Protein AF-A0A6C8DCS9-F1 (afdb_monomer_lite)

Sequence (128 aa):
MKFSLVLDDEVLIEFEKFKNSLECDKNIIENLFKYYKPTHLINLKQIQKLEESNLVIDSDIKSAFLQSGYANLTLEKLSQKTTLKIILTNDKNKSFPYLYIKDEKIENNLCATFKQKESREKAFEYFK

Organism: Campylobacter coli (NCBI:txid195)

Radius of gyration: 18.02 Å; chains: 1; bounding box: 50×33×48 Å

Secondary structure (DSSP, 8-state):
----EEE-HHHHHHHHHHHTT----HHHHHHHHHH--S-EE--HHHHHHHHHTT-PPPHHHHHHHHHTT-TTS-HHHHHTTSSS--EEES-TT--TTEEETTT------------TTS--HHHHHHT-

Structure (mmCIF, N/CA/C/O backbone):
data_AF-A0A6C8DCS9-F1
#
_entry.id   AF-A0A6C8DCS9-F1
#
loop_
_atom_site.group_PDB
_atom_site.id
_atom_site.type_symbol
_atom_site.label_atom_id
_atom_site.label_alt_id
_atom_site.label_comp_id
_atom_site.label_asym_id
_atom_site.label_entity_id
_atom_site.label_seq_id
_atom_site.pdbx_PDB_ins_code
_atom_site.Cartn_x
_atom_site.Cartn_y
_atom_site.Cartn_z
_atom_site.occupancy
_atom_site.B_iso_or_equiv
_atom_site.auth_seq_id
_atom_site.auth_comp_id
_at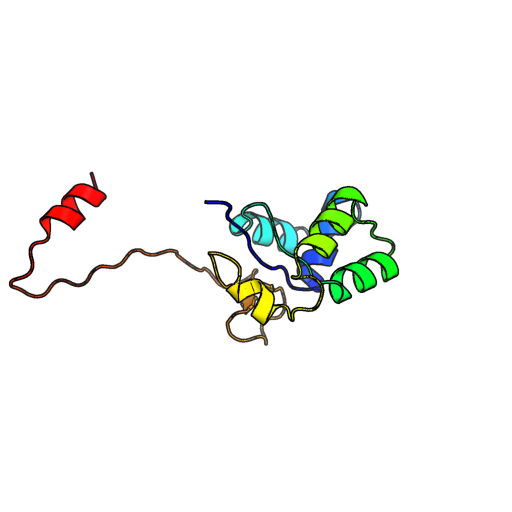om_site.auth_asym_id
_atom_site.auth_atom_id
_atom_site.pdbx_PDB_model_num
ATOM 1 N N . MET A 1 1 ? 4.763 5.000 16.552 1.00 46.31 1 MET A N 1
ATOM 2 C CA . MET A 1 1 ? 4.456 3.786 15.760 1.00 46.31 1 MET A CA 1
ATOM 3 C C . MET A 1 1 ? 5.058 3.966 14.376 1.00 46.31 1 MET A C 1
ATOM 5 O O . MET A 1 1 ? 4.818 5.009 13.784 1.00 46.31 1 MET A O 1
ATOM 9 N N . LYS A 1 2 ? 5.866 3.020 13.878 1.00 57.75 2 LYS A N 1
ATOM 10 C CA . LYS A 1 2 ? 6.290 3.041 12.469 1.00 57.75 2 LYS A CA 1
ATOM 11 C C . LYS A 1 2 ? 5.105 2.555 11.639 1.00 57.75 2 LYS A C 1
ATOM 13 O O . LYS A 1 2 ? 4.720 1.397 11.761 1.00 57.75 2 LYS A O 1
ATOM 18 N N . PHE A 1 3 ? 4.479 3.454 10.889 1.00 67.25 3 PHE A N 1
ATOM 19 C CA . PHE A 1 3 ? 3.446 3.067 9.938 1.00 67.25 3 PHE A CA 1
ATOM 20 C C . PHE A 1 3 ? 4.131 2.419 8.742 1.00 67.25 3 PHE A C 1
ATOM 22 O O . PHE A 1 3 ? 5.119 2.938 8.228 1.00 67.25 3 PHE A O 1
ATOM 29 N N . SER A 1 4 ? 3.637 1.252 8.359 1.00 78.94 4 SER A N 1
ATOM 30 C CA . SER A 1 4 ? 4.068 0.566 7.156 1.00 78.94 4 SER A CA 1
ATOM 31 C C . SER A 1 4 ? 2.869 0.006 6.420 1.00 78.94 4 SER A C 1
ATOM 33 O O . SER A 1 4 ? 1.784 -0.146 6.988 1.00 78.94 4 SER A O 1
ATOM 35 N N . LEU A 1 5 ? 3.069 -0.252 5.138 1.00 86.62 5 LEU A N 1
ATOM 36 C CA . LEU A 1 5 ? 2.079 -0.809 4.226 1.00 86.62 5 LEU A CA 1
ATOM 37 C C . LEU A 1 5 ? 2.776 -1.743 3.242 1.00 86.62 5 LEU A C 1
ATOM 39 O O . LEU A 1 5 ? 3.999 -1.718 3.128 1.00 86.62 5 LEU A O 1
ATOM 43 N N . VAL A 1 6 ? 2.009 -2.559 2.533 1.00 89.75 6 VAL A N 1
ATOM 44 C CA . VAL A 1 6 ? 2.536 -3.426 1.476 1.00 89.75 6 VAL A CA 1
ATOM 45 C C . VAL A 1 6 ? 2.026 -2.919 0.136 1.00 89.75 6 VAL A C 1
ATOM 47 O O . VAL A 1 6 ? 0.871 -2.502 0.025 1.00 89.75 6 VAL A O 1
ATOM 50 N N . LEU A 1 7 ? 2.896 -2.931 -0.866 1.00 90.69 7 LEU A N 1
ATOM 51 C CA . LEU A 1 7 ? 2.542 -2.612 -2.244 1.00 90.69 7 LEU A CA 1
ATOM 52 C C . LEU A 1 7 ? 2.443 -3.906 -3.041 1.00 90.69 7 LEU A C 1
ATOM 54 O O . LEU A 1 7 ? 3.253 -4.815 -2.857 1.00 90.69 7 LEU A O 1
ATOM 58 N N . ASP A 1 8 ? 1.444 -3.988 -3.906 1.00 92.62 8 ASP A N 1
ATOM 59 C CA . ASP A 1 8 ? 1.382 -5.012 -4.940 1.00 92.62 8 ASP A CA 1
ATOM 60 C C . ASP A 1 8 ? 2.427 -4.744 -6.032 1.00 92.62 8 ASP A C 1
ATOM 62 O O . ASP A 1 8 ? 2.930 -3.626 -6.163 1.00 92.62 8 ASP A O 1
ATOM 66 N N . ASP A 1 9 ? 2.739 -5.764 -6.827 1.00 91.06 9 ASP A N 1
ATOM 67 C CA . ASP A 1 9 ? 3.867 -5.739 -7.766 1.00 91.06 9 ASP A CA 1
ATOM 68 C C . ASP A 1 9 ? 3.765 -4.592 -8.784 1.00 91.06 9 ASP A C 1
ATOM 70 O O . ASP A 1 9 ? 4.726 -3.850 -8.971 1.00 91.06 9 ASP A O 1
ATOM 74 N N . GLU A 1 10 ? 2.593 -4.395 -9.398 1.00 90.12 10 GLU A N 1
ATOM 75 C CA . GLU A 1 10 ? 2.368 -3.311 -10.369 1.00 90.12 10 GLU A CA 1
ATOM 76 C C . GLU A 1 10 ? 2.558 -1.926 -9.743 1.00 90.12 10 GLU A C 1
ATOM 78 O O . GLU A 1 10 ? 3.211 -1.055 -10.313 1.00 90.12 10 GLU A O 1
ATOM 83 N N . VAL A 1 11 ? 2.015 -1.728 -8.540 1.00 90.69 11 VAL A N 1
ATOM 84 C CA . VAL A 1 11 ? 2.076 -0.443 -7.833 1.00 90.69 11 VAL A CA 1
ATOM 85 C C . VAL A 1 11 ? 3.510 -0.138 -7.400 1.00 90.69 11 VAL A C 1
ATOM 87 O O . VAL A 1 11 ? 3.947 1.010 -7.475 1.00 90.69 11 VAL A O 1
ATOM 90 N N . LEU A 1 12 ? 4.257 -1.162 -6.978 1.00 90.25 12 LEU A N 1
ATOM 91 C CA . LEU A 1 12 ? 5.667 -1.042 -6.624 1.00 90.25 12 LEU A CA 1
ATOM 92 C C . LEU A 1 12 ? 6.534 -0.687 -7.840 1.00 90.25 12 LEU A C 1
ATOM 94 O O . LEU A 1 12 ? 7.394 0.185 -7.733 1.00 90.25 12 LEU A O 1
ATOM 98 N N . ILE A 1 13 ? 6.293 -1.320 -8.992 1.00 89.81 13 ILE A N 1
ATOM 99 C CA . ILE A 1 13 ? 7.007 -1.016 -10.241 1.00 89.81 13 ILE A CA 1
ATOM 100 C C . ILE A 1 13 ? 6.792 0.446 -10.637 1.00 89.81 13 ILE A C 1
ATOM 102 O O . ILE A 1 13 ? 7.760 1.153 -10.909 1.00 89.81 13 ILE A O 1
ATOM 106 N N . GLU A 1 14 ? 5.546 0.921 -10.632 1.00 89.75 14 GLU A N 1
ATOM 107 C CA . GLU A 1 14 ? 5.248 2.320 -10.954 1.00 89.75 14 GLU A CA 1
ATOM 108 C C . GLU A 1 14 ? 5.909 3.282 -9.960 1.00 89.75 14 GLU A C 1
ATOM 110 O O . GLU A 1 14 ? 6.486 4.294 -10.363 1.00 89.75 14 GLU A O 1
ATOM 115 N N . PHE A 1 15 ? 5.910 2.943 -8.667 1.00 90.00 15 PHE A N 1
ATOM 116 C CA . PHE A 1 15 ? 6.579 3.741 -7.641 1.00 90.00 15 PHE A CA 1
ATOM 117 C C . PHE A 1 15 ? 8.099 3.838 -7.849 1.00 90.00 15 PHE A C 1
ATOM 119 O O . PHE A 1 15 ? 8.678 4.917 -7.707 1.00 90.00 15 PHE A O 1
ATOM 126 N N . GLU A 1 16 ? 8.758 2.739 -8.216 1.00 88.62 16 GLU A N 1
ATOM 127 C CA . GLU A 1 16 ? 10.197 2.741 -8.494 1.00 88.62 16 GLU A CA 1
ATOM 128 C C . GLU A 1 16 ? 10.536 3.433 -9.826 1.00 88.62 16 GLU A C 1
ATOM 130 O O . GLU A 1 16 ? 11.550 4.132 -9.904 1.00 88.62 16 GLU A O 1
ATOM 135 N N . LYS A 1 17 ? 9.675 3.349 -10.851 1.00 88.31 17 LYS A N 1
ATOM 136 C CA . LYS A 1 17 ? 9.801 4.178 -12.065 1.00 88.31 17 LYS A CA 1
ATOM 137 C C . LYS A 1 17 ? 9.737 5.666 -11.725 1.00 88.31 17 LYS A C 1
ATOM 139 O O . LYS A 1 17 ? 10.599 6.425 -12.160 1.00 88.31 17 LYS A O 1
ATOM 144 N N . PHE A 1 18 ? 8.774 6.065 -10.891 1.00 89.62 18 PHE A N 1
ATOM 145 C CA . PHE A 1 18 ? 8.647 7.442 -10.414 1.00 89.62 18 PHE A CA 1
ATOM 146 C C . PHE A 1 18 ? 9.909 7.911 -9.674 1.00 89.62 18 PHE A C 1
ATOM 148 O O . PHE A 1 18 ? 10.433 8.984 -9.972 1.00 89.62 18 PHE A O 1
ATOM 155 N N . LYS A 1 19 ? 10.453 7.094 -8.760 1.00 86.56 19 LYS A N 1
ATOM 156 C CA . LYS A 1 19 ? 11.696 7.417 -8.033 1.00 86.56 19 LYS A CA 1
ATOM 157 C C . LYS A 1 19 ? 12.902 7.595 -8.955 1.00 86.56 19 LYS A C 1
ATOM 159 O O . LYS A 1 19 ? 13.717 8.479 -8.711 1.00 86.56 19 LYS A O 1
ATOM 164 N N . ASN A 1 20 ? 12.996 6.796 -10.014 1.00 86.00 20 ASN A N 1
ATOM 165 C CA . ASN A 1 20 ? 14.078 6.869 -10.996 1.00 86.00 20 ASN A CA 1
ATOM 166 C C . ASN A 1 20 ? 13.829 7.896 -12.117 1.00 86.00 20 ASN A C 1
ATOM 168 O O . ASN A 1 20 ? 14.588 7.938 -13.081 1.00 86.00 20 ASN A O 1
ATOM 172 N N . SER A 1 21 ? 12.793 8.740 -12.004 1.00 85.38 21 SER A N 1
ATOM 173 C CA . SER A 1 21 ? 12.410 9.726 -13.032 1.00 85.38 21 SER A CA 1
ATOM 174 C C . SER A 1 21 ? 12.124 9.111 -14.413 1.00 85.38 21 SER A C 1
ATOM 176 O O . SER A 1 21 ? 12.327 9.753 -15.443 1.00 85.38 21 SER A O 1
ATOM 178 N N . LEU A 1 22 ? 11.650 7.864 -14.434 1.00 87.31 22 LEU A N 1
ATOM 179 C CA . LEU A 1 22 ? 11.200 7.169 -15.637 1.00 87.31 22 LEU A CA 1
ATOM 180 C C . LEU A 1 22 ? 9.720 7.465 -15.916 1.00 87.31 22 LEU A C 1
ATOM 182 O O . LEU A 1 22 ? 8.978 7.945 -15.054 1.00 87.31 22 LEU A O 1
ATOM 186 N N . GLU A 1 23 ? 9.279 7.151 -17.134 1.00 88.00 23 GLU A N 1
ATOM 187 C CA . GLU A 1 23 ? 7.871 7.257 -17.511 1.00 88.00 23 GLU A CA 1
ATOM 188 C C . 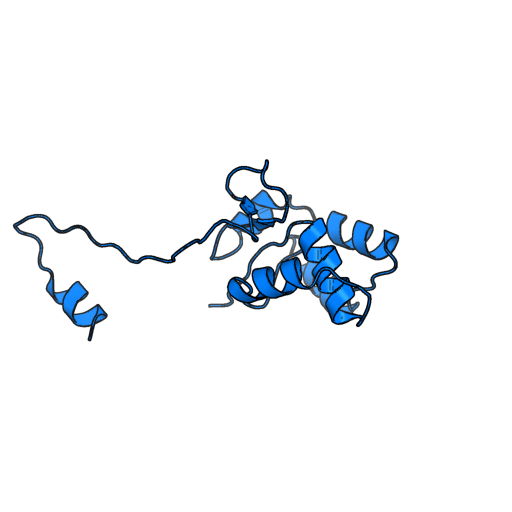GLU A 1 23 ? 7.016 6.307 -16.656 1.00 88.00 23 GLU A C 1
ATOM 190 O O . GLU A 1 23 ? 7.246 5.097 -16.628 1.00 88.00 23 GLU A O 1
ATOM 195 N N . CYS A 1 24 ? 6.050 6.871 -15.931 1.00 88.88 24 CYS A N 1
ATOM 196 C CA . CYS A 1 24 ? 5.159 6.164 -15.012 1.00 88.88 24 CYS A CA 1
ATOM 197 C C . CYS A 1 24 ? 3.715 6.666 -15.149 1.00 88.88 24 CYS A C 1
ATOM 199 O O . CYS A 1 24 ? 3.466 7.793 -15.593 1.00 88.88 24 CYS A O 1
ATOM 201 N N . ASP A 1 25 ? 2.753 5.839 -14.741 1.00 89.94 25 ASP A N 1
ATOM 202 C CA . ASP A 1 25 ? 1.342 6.220 -14.689 1.00 89.94 25 ASP A CA 1
ATOM 203 C C . ASP A 1 25 ? 1.103 7.183 -13.517 1.00 89.94 25 ASP A C 1
ATOM 205 O O . ASP A 1 25 ? 0.984 6.794 -12.348 1.00 89.94 25 ASP A O 1
ATOM 209 N N . LYS A 1 26 ? 0.986 8.472 -13.849 1.00 87.5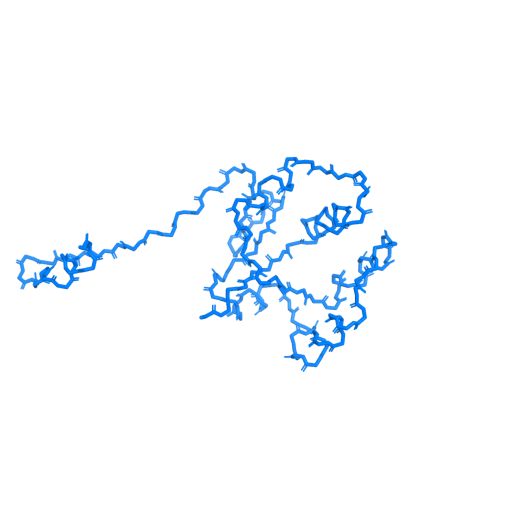0 26 LYS A N 1
ATOM 210 C CA . LYS A 1 26 ? 0.717 9.546 -12.884 1.00 87.50 26 LYS A CA 1
ATOM 211 C C . LYS A 1 26 ? -0.533 9.284 -12.048 1.00 87.50 26 LYS A C 1
ATOM 213 O O . LYS A 1 26 ? -0.526 9.595 -10.862 1.00 87.50 26 LYS A O 1
ATOM 218 N N . ASN A 1 27 ? -1.570 8.661 -12.611 1.00 88.06 27 ASN A N 1
ATOM 219 C CA . ASN A 1 27 ? -2.795 8.378 -11.864 1.00 88.06 27 ASN A CA 1
ATOM 220 C C . ASN A 1 27 ? -2.557 7.326 -10.774 1.00 88.06 27 ASN A C 1
ATOM 222 O O . ASN A 1 27 ? -3.134 7.418 -9.691 1.00 88.06 27 ASN A O 1
ATOM 226 N N . ILE A 1 28 ? -1.720 6.317 -11.043 1.00 89.19 28 ILE A N 1
ATOM 227 C CA . ILE A 1 28 ? -1.339 5.306 -10.044 1.00 89.19 28 ILE A CA 1
ATOM 228 C C . ILE A 1 28 ? -0.542 5.965 -8.921 1.00 89.19 28 ILE A C 1
ATOM 230 O O . ILE A 1 28 ? -0.846 5.735 -7.754 1.00 89.19 28 ILE A O 1
ATOM 234 N N . ILE A 1 29 ? 0.415 6.830 -9.257 1.00 89.62 29 ILE A N 1
ATOM 235 C CA . ILE A 1 29 ? 1.257 7.525 -8.275 1.00 89.62 29 ILE A CA 1
ATOM 236 C C . ILE A 1 29 ? 0.463 8.512 -7.418 1.00 89.62 29 ILE A C 1
ATOM 238 O O . ILE A 1 29 ? 0.585 8.502 -6.193 1.00 89.62 29 ILE A O 1
ATOM 242 N N . GLU A 1 30 ? -0.389 9.333 -8.028 1.00 88.25 30 GLU A N 1
ATOM 243 C CA . GLU A 1 30 ? -1.245 10.266 -7.294 1.00 88.25 30 GLU A CA 1
ATOM 244 C C . GLU A 1 30 ? -2.172 9.528 -6.325 1.00 88.25 30 GLU A C 1
ATOM 246 O O . GLU A 1 30 ? -2.313 9.925 -5.167 1.00 88.25 30 GLU A O 1
ATOM 251 N N . ASN A 1 31 ? -2.777 8.423 -6.767 1.00 87.94 31 ASN A N 1
ATOM 252 C CA . ASN A 1 31 ? -3.633 7.606 -5.914 1.00 87.94 31 ASN A CA 1
ATOM 253 C C . ASN A 1 31 ? -2.850 6.863 -4.829 1.00 87.94 31 ASN A C 1
ATOM 255 O O . ASN A 1 31 ? -3.301 6.805 -3.687 1.00 87.94 31 ASN A O 1
ATOM 259 N N . LEU A 1 32 ? -1.657 6.358 -5.145 1.00 88.25 32 LEU A N 1
ATOM 260 C CA . LEU A 1 32 ? -0.746 5.774 -4.168 1.00 88.25 32 LEU A CA 1
ATOM 261 C C . LEU A 1 32 ? -0.451 6.781 -3.051 1.00 88.25 32 LEU A C 1
ATOM 263 O O . LEU A 1 32 ? -0.604 6.443 -1.878 1.00 88.25 32 LEU A O 1
ATOM 267 N N . PHE A 1 33 ? -0.091 8.024 -3.385 1.00 86.88 33 PHE A N 1
ATOM 268 C CA . PHE A 1 33 ? 0.268 9.040 -2.392 1.00 86.88 33 PHE A CA 1
ATOM 269 C C . PHE A 1 33 ? -0.878 9.471 -1.475 1.00 86.88 33 PHE A C 1
ATOM 271 O O . PHE A 1 33 ? -0.609 9.903 -0.353 1.00 86.88 33 PHE A O 1
ATOM 278 N N . LYS A 1 34 ? -2.143 9.278 -1.871 1.00 83.06 34 LYS A N 1
ATOM 279 C CA . LYS A 1 34 ? -3.290 9.468 -0.962 1.00 83.06 34 LYS A CA 1
ATOM 280 C C . LYS A 1 34 ? -3.232 8.514 0.235 1.00 83.06 34 LYS A C 1
ATOM 282 O O . LYS A 1 34 ? -3.575 8.902 1.351 1.00 83.06 34 LYS A O 1
ATOM 287 N N . TYR A 1 35 ? -2.767 7.285 0.012 1.00 77.62 35 TYR A N 1
ATOM 288 C CA . TYR A 1 35 ? -2.711 6.221 1.021 1.00 77.62 35 TYR A CA 1
ATOM 289 C C . TYR A 1 35 ? -1.312 6.001 1.602 1.00 77.62 35 TYR A C 1
ATOM 291 O O . TYR A 1 35 ? -1.169 5.407 2.673 1.00 77.62 35 TYR A O 1
ATOM 299 N N . TYR A 1 36 ? -0.272 6.469 0.914 1.00 78.88 36 TYR A N 1
ATOM 300 C CA . TYR A 1 36 ? 1.107 6.144 1.238 1.00 78.88 36 TYR A CA 1
ATOM 301 C C . TYR A 1 36 ? 1.553 6.769 2.565 1.00 78.88 36 TYR A C 1
ATOM 303 O O . TYR A 1 36 ? 1.602 7.989 2.738 1.00 78.88 36 TYR A O 1
ATOM 311 N N . LYS A 1 37 ? 1.923 5.905 3.513 1.00 74.88 37 LYS A N 1
ATOM 312 C CA . LYS A 1 37 ? 2.584 6.261 4.771 1.00 74.88 37 LYS A CA 1
ATOM 313 C C . LYS A 1 37 ? 3.945 5.554 4.796 1.00 74.88 37 LYS A C 1
ATOM 315 O O . LYS A 1 37 ? 3.965 4.337 4.982 1.00 74.88 37 LYS A O 1
ATOM 320 N N . PRO A 1 38 ? 5.064 6.268 4.571 1.00 73.12 38 PRO A N 1
ATOM 321 C CA . PRO A 1 38 ? 6.394 5.665 4.617 1.00 73.12 38 PRO A CA 1
ATOM 322 C C . PRO A 1 38 ? 6.634 4.968 5.968 1.00 73.12 38 PRO A C 1
ATOM 324 O O . PRO A 1 38 ? 6.296 5.532 7.009 1.00 73.12 38 PRO A O 1
ATOM 327 N N . THR A 1 39 ? 7.228 3.774 6.017 1.00 78.25 39 THR A N 1
ATOM 328 C CA . THR A 1 39 ? 7.902 2.993 4.952 1.00 78.25 39 THR A CA 1
ATOM 329 C C . THR A 1 39 ? 7.064 1.798 4.482 1.00 78.25 39 THR A C 1
ATOM 331 O O . THR A 1 39 ? 6.441 1.146 5.312 1.00 78.25 39 THR A O 1
ATOM 334 N N . HIS A 1 40 ? 7.096 1.423 3.200 1.00 84.44 40 HIS A N 1
ATOM 335 C CA . HIS A 1 40 ? 6.438 0.191 2.736 1.00 84.44 40 HIS A CA 1
ATOM 336 C C . HIS A 1 40 ? 7.337 -1.047 2.890 1.00 84.44 40 HIS A C 1
ATOM 338 O O . HIS A 1 40 ? 8.555 -0.912 2.967 1.00 84.44 40 HIS A O 1
ATOM 344 N N . LEU A 1 41 ? 6.742 -2.242 2.966 1.00 84.50 41 LEU A N 1
ATOM 345 C CA . LEU A 1 41 ? 7.448 -3.524 3.008 1.00 84.50 41 LEU A CA 1
ATOM 346 C C . LEU A 1 41 ? 7.371 -4.231 1.651 1.00 84.50 41 LEU A C 1
ATOM 348 O O . LEU A 1 41 ? 6.320 -4.216 1.011 1.00 84.50 41 LEU A O 1
ATOM 352 N N . ILE A 1 42 ? 8.466 -4.890 1.272 1.00 84.12 42 ILE A N 1
ATOM 353 C CA . ILE A 1 42 ? 8.609 -5.668 0.033 1.00 84.12 42 ILE A CA 1
ATOM 354 C C . ILE A 1 42 ? 9.134 -7.077 0.336 1.00 84.12 42 ILE A C 1
ATOM 356 O O . ILE A 1 42 ? 9.748 -7.305 1.382 1.00 84.12 42 ILE A O 1
ATOM 360 N N . ASN A 1 43 ? 8.902 -8.027 -0.573 1.00 85.38 43 ASN A N 1
ATOM 361 C CA . ASN A 1 43 ? 9.451 -9.387 -0.483 1.00 85.38 43 ASN A CA 1
ATOM 362 C C . ASN A 1 43 ? 10.573 -9.646 -1.506 1.00 85.38 43 ASN A C 1
ATOM 364 O O . ASN A 1 43 ? 10.831 -8.846 -2.403 1.00 85.38 43 ASN A O 1
ATOM 368 N N . LEU A 1 44 ? 11.235 -10.801 -1.391 1.00 83.19 44 LEU A N 1
ATOM 369 C CA . LEU A 1 44 ? 12.299 -11.204 -2.318 1.00 83.19 44 LEU A CA 1
ATOM 370 C C . LEU A 1 44 ? 11.833 -11.335 -3.768 1.00 83.19 44 LEU A C 1
ATOM 372 O O . LEU A 1 44 ? 12.572 -10.970 -4.676 1.00 83.19 44 LEU A O 1
ATOM 376 N N . LYS A 1 45 ? 10.613 -11.835 -3.987 1.00 84.94 45 LYS A N 1
ATOM 377 C CA . LYS A 1 45 ? 10.057 -12.013 -5.336 1.00 84.94 45 LYS A CA 1
ATOM 378 C C . LYS A 1 45 ? 9.866 -10.668 -6.040 1.00 84.94 45 LYS A C 1
ATOM 380 O O . LYS A 1 45 ? 10.126 -10.556 -7.229 1.00 84.94 45 LYS A O 1
ATOM 385 N N . GLN A 1 46 ? 9.449 -9.650 -5.297 1.00 86.44 46 GLN A N 1
ATOM 386 C CA . GLN A 1 46 ? 9.311 -8.280 -5.775 1.00 86.44 46 GLN A CA 1
ATOM 387 C C . GLN A 1 46 ? 10.660 -7.667 -6.120 1.00 86.44 46 GLN A C 1
ATOM 389 O O . GLN A 1 46 ? 10.788 -7.053 -7.170 1.00 86.44 46 GLN A O 1
ATOM 394 N N . ILE A 1 47 ? 11.675 -7.887 -5.281 1.00 83.50 47 ILE A N 1
ATOM 395 C CA . ILE A 1 47 ? 13.039 -7.425 -5.564 1.00 83.50 47 ILE A CA 1
ATOM 396 C C . ILE A 1 47 ? 13.560 -8.056 -6.862 1.00 83.50 47 ILE A C 1
ATOM 398 O O . ILE A 1 47 ? 14.071 -7.340 -7.713 1.00 83.50 47 ILE A O 1
ATOM 402 N N . GLN A 1 48 ? 13.366 -9.365 -7.050 1.00 83.81 48 GLN A N 1
ATOM 403 C CA . GLN A 1 48 ? 13.750 -10.056 -8.288 1.00 83.81 48 GLN A CA 1
ATOM 404 C C . GLN A 1 48 ? 13.039 -9.471 -9.517 1.00 83.81 48 GLN A C 1
ATOM 406 O O . GLN A 1 48 ? 13.691 -9.162 -10.507 1.00 83.81 48 GLN A O 1
ATOM 411 N N . LYS A 1 49 ? 11.724 -9.232 -9.436 1.00 85.25 49 LYS A N 1
ATOM 412 C CA . LYS A 1 49 ? 10.954 -8.610 -10.530 1.00 85.25 49 LYS A CA 1
ATOM 413 C C . LYS A 1 49 ? 11.408 -7.186 -10.864 1.00 85.25 49 LYS A C 1
ATOM 415 O O . LYS A 1 49 ? 11.372 -6.781 -12.026 1.00 85.25 49 LYS A O 1
ATOM 420 N N . LEU A 1 50 ? 11.807 -6.411 -9.857 1.00 85.12 50 LEU A N 1
ATOM 421 C CA . LEU A 1 50 ? 12.347 -5.067 -10.065 1.00 85.12 50 LEU A CA 1
ATOM 422 C C . LEU A 1 50 ? 13.706 -5.127 -10.767 1.00 85.12 50 LEU A C 1
ATOM 424 O O . LEU A 1 50 ? 13.915 -4.396 -11.732 1.00 85.12 50 LEU A O 1
ATOM 428 N N . GLU A 1 51 ? 14.576 -6.051 -10.355 1.00 83.44 51 GLU A N 1
ATOM 429 C CA . GLU A 1 51 ? 15.870 -6.288 -11.005 1.00 83.44 51 GLU A CA 1
ATOM 430 C C . GLU A 1 51 ? 15.707 -6.737 -12.464 1.00 83.44 51 GLU A C 1
ATOM 432 O O . GLU A 1 51 ? 16.388 -6.210 -13.340 1.00 83.44 51 GLU A O 1
ATOM 437 N N . GLU A 1 52 ? 14.748 -7.624 -12.754 1.00 82.06 52 GLU A N 1
ATOM 438 C CA . GLU A 1 52 ? 14.373 -8.012 -14.126 1.00 82.06 52 GLU A CA 1
ATOM 439 C C . GLU A 1 52 ? 13.880 -6.821 -14.964 1.00 82.06 52 GLU A C 1
ATOM 441 O O . GLU A 1 52 ? 14.063 -6.789 -16.180 1.00 82.06 52 GLU A O 1
ATOM 446 N N . SER A 1 53 ? 13.282 -5.821 -14.314 1.00 77.50 53 SER A N 1
ATOM 447 C CA . SER A 1 53 ? 12.774 -4.599 -14.947 1.00 77.50 53 SER A CA 1
ATOM 448 C C . SER A 1 53 ? 13.820 -3.474 -15.030 1.00 77.50 53 SER A C 1
ATOM 450 O O . SER A 1 53 ? 13.458 -2.339 -15.340 1.00 77.50 53 SER A O 1
ATOM 452 N N . ASN A 1 54 ? 15.102 -3.757 -14.754 1.00 77.56 54 ASN A N 1
ATOM 453 C CA . ASN A 1 54 ? 16.196 -2.777 -14.657 1.00 77.56 54 ASN A CA 1
ATOM 454 C C . ASN A 1 54 ? 15.973 -1.669 -13.603 1.00 77.56 54 ASN A C 1
ATOM 456 O O . ASN A 1 54 ? 16.549 -0.585 -13.704 1.00 77.56 54 ASN A O 1
ATOM 460 N N . LEU A 1 55 ? 15.156 -1.926 -12.579 1.00 79.88 55 LEU A N 1
ATOM 461 C CA . LEU A 1 55 ? 14.919 -1.011 -11.462 1.00 79.88 55 LEU A CA 1
ATOM 462 C C . LEU A 1 55 ? 15.751 -1.467 -10.261 1.00 79.88 55 LEU A C 1
ATOM 464 O O . LEU A 1 55 ? 15.497 -2.516 -9.669 1.00 79.88 55 LEU A O 1
ATOM 468 N N . VAL A 1 56 ? 16.762 -0.679 -9.897 1.00 71.31 56 VAL A N 1
ATOM 469 C CA . VAL A 1 56 ? 17.668 -1.016 -8.793 1.00 71.31 56 VAL A CA 1
ATOM 470 C C . VAL A 1 56 ? 17.157 -0.397 -7.497 1.00 71.31 56 VAL A C 1
ATOM 472 O O . VAL A 1 56 ? 17.013 0.819 -7.387 1.00 71.31 56 VAL A O 1
ATOM 475 N N . ILE A 1 57 ? 16.912 -1.243 -6.496 1.00 72.00 57 ILE A N 1
ATOM 476 C CA . ILE A 1 57 ? 16.701 -0.798 -5.116 1.00 72.00 57 ILE A CA 1
ATOM 477 C C . ILE A 1 57 ? 18.068 -0.594 -4.461 1.00 72.00 57 ILE A C 1
ATOM 479 O O . ILE A 1 57 ? 18.983 -1.393 -4.662 1.00 72.00 57 ILE A O 1
ATOM 483 N N . ASP A 1 58 ? 18.180 0.444 -3.638 1.00 73.44 58 ASP A N 1
ATOM 484 C CA . ASP A 1 58 ? 19.352 0.704 -2.802 1.00 73.44 58 ASP A CA 1
ATOM 485 C C . ASP A 1 58 ? 19.793 -0.559 -2.025 1.00 73.44 58 ASP A C 1
ATOM 487 O O . ASP A 1 58 ? 18.988 -1.228 -1.360 1.00 73.44 58 ASP A O 1
ATOM 491 N N . SER A 1 59 ? 21.085 -0.890 -2.113 1.00 70.44 59 SER A N 1
ATOM 492 C CA . SER A 1 59 ? 21.694 -2.060 -1.475 1.00 70.44 59 SER A CA 1
ATOM 493 C C . SER A 1 59 ? 21.525 -2.069 0.044 1.00 70.44 59 SER A C 1
ATOM 495 O O . SER A 1 59 ? 21.369 -3.141 0.642 1.00 70.44 59 SER A O 1
ATOM 497 N N . ASP A 1 60 ? 21.496 -0.894 0.672 1.00 71.12 60 ASP A N 1
ATOM 498 C CA . ASP A 1 60 ? 21.344 -0.764 2.122 1.00 71.12 60 ASP A CA 1
ATOM 499 C C . ASP A 1 60 ? 19.915 -1.112 2.552 1.00 71.12 60 ASP A C 1
ATOM 501 O O . ASP A 1 60 ? 19.693 -1.835 3.526 1.00 71.12 60 ASP A O 1
ATOM 505 N N . ILE A 1 61 ? 18.928 -0.697 1.755 1.00 71.69 61 ILE A N 1
ATOM 506 C CA . ILE A 1 61 ? 17.523 -1.058 1.958 1.00 71.69 61 ILE A CA 1
ATOM 507 C C . ILE A 1 61 ? 17.348 -2.566 1.763 1.00 71.69 61 ILE A C 1
ATOM 509 O O . ILE A 1 61 ? 16.746 -3.238 2.603 1.00 71.69 61 ILE A O 1
ATOM 513 N N . LYS A 1 62 ? 17.926 -3.124 0.693 1.00 72.81 62 LYS A N 1
ATOM 514 C CA . LYS A 1 62 ? 17.851 -4.558 0.390 1.00 72.81 62 LYS A CA 1
ATOM 515 C C . LYS A 1 62 ? 18.430 -5.414 1.520 1.00 72.81 62 LYS A C 1
ATOM 517 O O . LYS A 1 62 ? 17.796 -6.382 1.940 1.00 72.81 62 LYS A O 1
ATOM 522 N N . SER A 1 63 ? 19.602 -5.055 2.043 1.00 71.81 63 SER A N 1
ATOM 523 C CA . SER A 1 63 ? 20.246 -5.795 3.135 1.00 71.81 63 SER A CA 1
ATOM 524 C C . SER A 1 63 ? 19.445 -5.724 4.443 1.00 71.81 63 SER A C 1
ATOM 526 O O . SER A 1 63 ? 19.220 -6.761 5.073 1.00 71.81 63 SER A O 1
ATOM 528 N N . ALA A 1 64 ? 18.916 -4.549 4.800 1.00 72.38 64 ALA A N 1
ATOM 529 C CA . ALA A 1 64 ? 18.041 -4.385 5.960 1.00 72.38 64 ALA A CA 1
ATOM 530 C C . ALA A 1 64 ? 16.751 -5.221 5.839 1.00 72.38 64 ALA A C 1
ATOM 532 O O . ALA A 1 64 ? 16.308 -5.842 6.811 1.00 72.38 64 ALA A O 1
ATOM 533 N N . PHE A 1 65 ? 16.168 -5.303 4.638 1.00 73.00 65 PHE A N 1
ATOM 534 C CA . PHE A 1 65 ? 15.002 -6.150 4.377 1.00 73.00 65 PHE A CA 1
ATOM 535 C C . PHE A 1 65 ? 15.309 -7.638 4.517 1.00 73.00 65 PHE A C 1
ATOM 537 O O . PHE A 1 65 ? 14.533 -8.362 5.142 1.00 73.00 65 PHE A O 1
ATOM 544 N N . LEU A 1 66 ? 16.438 -8.105 3.984 1.00 74.31 66 LEU A N 1
ATOM 545 C CA . LEU A 1 66 ? 16.845 -9.507 4.106 1.00 74.31 66 LEU A CA 1
ATOM 546 C C . LEU A 1 66 ? 17.035 -9.917 5.571 1.00 74.31 66 LEU A C 1
ATOM 548 O O . LEU A 1 66 ? 16.566 -10.979 5.980 1.00 74.31 66 LEU A O 1
ATOM 552 N N . GLN A 1 67 ? 17.643 -9.045 6.378 1.00 75.06 67 GLN A N 1
ATOM 553 C CA . GLN A 1 67 ? 17.861 -9.287 7.807 1.00 75.06 67 GLN A CA 1
ATOM 554 C C . GLN A 1 67 ? 16.567 -9.271 8.636 1.00 75.06 67 GLN A C 1
ATOM 556 O O . GLN A 1 67 ? 16.522 -9.866 9.710 1.00 75.06 67 GLN A O 1
ATOM 561 N N . SER A 1 68 ? 15.492 -8.645 8.142 1.00 73.88 68 SER A N 1
ATOM 562 C CA . SER A 1 68 ? 14.209 -8.557 8.859 1.00 73.88 68 SER A CA 1
ATOM 563 C C . SER A 1 68 ? 13.458 -9.891 9.000 1.00 73.88 68 SER A C 1
ATOM 565 O O . SER A 1 68 ? 12.502 -9.980 9.769 1.00 73.88 68 SER A O 1
ATOM 567 N N . GLY A 1 69 ? 13.841 -10.925 8.239 1.00 75.88 69 GLY A N 1
ATOM 568 C CA . GLY A 1 69 ? 13.139 -12.214 8.200 1.00 75.88 69 GLY A CA 1
ATOM 569 C C . GLY A 1 69 ? 11.804 -12.196 7.437 1.00 75.88 69 GLY A C 1
ATOM 570 O O . GLY A 1 69 ? 11.155 -13.235 7.315 1.00 75.88 69 GLY A O 1
ATOM 571 N N . TYR A 1 70 ? 11.390 -11.051 6.878 1.00 78.94 70 TYR A N 1
ATOM 572 C CA . TYR A 1 70 ? 10.149 -10.921 6.096 1.00 78.94 70 TYR A CA 1
ATOM 573 C C . TYR A 1 70 ? 10.306 -11.264 4.612 1.00 78.94 70 TYR A C 1
ATOM 575 O O . TYR A 1 70 ? 9.317 -11.424 3.901 1.00 78.94 70 TYR A O 1
ATOM 583 N N . ALA A 1 71 ? 11.548 -11.437 4.169 1.00 76.69 71 ALA A N 1
ATOM 584 C CA . ALA A 1 71 ? 11.953 -11.664 2.789 1.00 76.69 71 ALA A CA 1
ATOM 585 C C . ALA A 1 71 ? 11.196 -12.809 2.078 1.00 76.69 71 ALA A C 1
ATOM 587 O O . ALA A 1 71 ? 10.862 -12.687 0.900 1.00 76.69 71 ALA A O 1
ATOM 588 N N . ASN A 1 72 ? 10.887 -13.892 2.801 1.00 82.62 72 ASN A N 1
ATOM 589 C CA . ASN A 1 72 ? 10.257 -15.106 2.261 1.00 82.62 72 ASN A CA 1
ATOM 590 C C . ASN A 1 72 ? 8.730 -15.160 2.449 1.00 82.62 72 ASN A C 1
ATOM 592 O O . ASN A 1 72 ? 8.098 -16.169 2.128 1.00 82.62 72 ASN A O 1
ATOM 596 N N . LEU A 1 73 ? 8.122 -14.117 3.016 1.00 86.75 73 LEU A N 1
ATOM 597 C CA . LEU A 1 73 ? 6.683 -14.084 3.255 1.00 86.75 73 LEU A CA 1
ATOM 598 C C . LEU A 1 73 ? 5.916 -13.709 1.981 1.00 86.75 73 LEU A C 1
ATOM 600 O O . LEU A 1 73 ? 6.398 -12.968 1.125 1.00 86.75 73 LEU A O 1
ATOM 604 N N . THR A 1 74 ? 4.685 -14.213 1.867 1.00 90.00 74 THR A N 1
ATOM 605 C 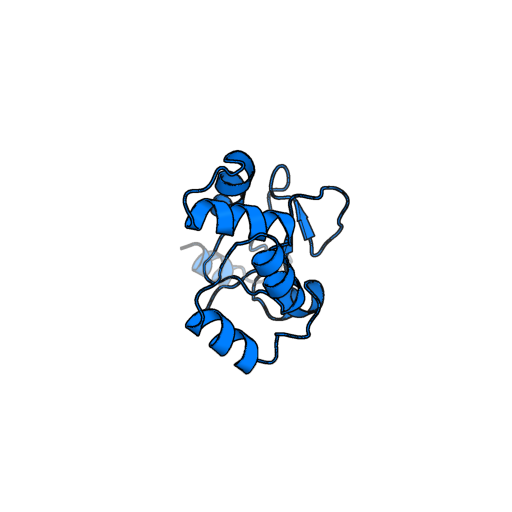CA . THR A 1 74 ? 3.741 -13.734 0.848 1.00 90.00 74 THR A CA 1
ATOM 606 C C . THR A 1 74 ? 3.286 -12.313 1.187 1.00 90.00 74 THR A C 1
ATOM 608 O O . THR A 1 74 ? 3.412 -11.889 2.340 1.00 90.00 74 THR A O 1
ATOM 611 N N . LEU A 1 75 ? 2.748 -11.577 0.211 1.00 90.25 75 LEU A N 1
ATOM 612 C CA . LEU A 1 75 ? 2.294 -10.196 0.422 1.00 90.25 75 LEU A CA 1
ATOM 613 C C . LEU A 1 75 ? 1.215 -10.106 1.506 1.00 90.25 75 LEU A C 1
ATOM 615 O O . LEU A 1 75 ? 1.233 -9.188 2.319 1.00 90.25 75 LEU A O 1
ATOM 619 N N . GLU A 1 76 ? 0.338 -11.102 1.592 1.00 90.75 76 GLU A N 1
ATOM 620 C CA . GLU A 1 76 ? -0.703 -11.203 2.614 1.00 90.75 76 GLU A CA 1
ATOM 621 C C . GLU A 1 76 ? -0.104 -11.442 3.998 1.00 90.75 76 GLU A C 1
ATOM 623 O O . GLU A 1 76 ? -0.501 -10.808 4.971 1.00 90.75 76 GLU A O 1
ATOM 628 N N . LYS A 1 77 ? 0.903 -12.315 4.118 1.00 90.00 77 LYS A N 1
ATOM 629 C CA . LYS A 1 77 ? 1.596 -12.527 5.399 1.00 90.00 77 LYS A CA 1
ATOM 630 C C . LYS A 1 77 ? 2.396 -11.297 5.823 1.00 90.00 77 LYS A C 1
ATOM 632 O O . LYS A 1 77 ? 2.467 -11.009 7.016 1.00 90.00 77 LYS A O 1
ATOM 637 N N . LEU A 1 78 ? 2.977 -10.582 4.863 1.00 88.00 78 LEU A N 1
ATOM 638 C CA . LEU A 1 78 ? 3.652 -9.303 5.073 1.00 88.00 78 LEU A CA 1
ATOM 639 C C . LEU A 1 78 ? 2.677 -8.223 5.533 1.00 88.00 78 LEU A C 1
ATOM 641 O O . LEU A 1 78 ? 2.975 -7.518 6.494 1.00 88.00 78 LEU A O 1
ATOM 645 N N . SER A 1 79 ? 1.494 -8.128 4.919 1.00 89.25 79 SER A N 1
ATOM 646 C CA . SER A 1 79 ? 0.507 -7.113 5.289 1.00 89.25 79 SER A CA 1
ATOM 647 C C . SER A 1 79 ? 0.051 -7.308 6.730 1.00 89.25 79 SER A C 1
ATOM 649 O O . SER A 1 79 ? -0.008 -6.334 7.476 1.00 89.25 79 SER A O 1
ATOM 651 N N . GLN A 1 80 ? -0.109 -8.553 7.191 1.00 88.38 80 GLN A N 1
ATOM 652 C CA . GLN A 1 80 ? -0.416 -8.856 8.596 1.00 88.38 80 GLN A CA 1
ATOM 653 C C . GLN A 1 80 ? 0.656 -8.395 9.600 1.00 88.38 80 GLN A C 1
ATOM 655 O O . GLN A 1 80 ? 0.364 -8.292 10.792 1.00 88.38 80 GLN A O 1
ATOM 660 N N . LYS A 1 81 ? 1.890 -8.121 9.156 1.00 85.25 81 LYS A N 1
ATOM 661 C CA . LYS A 1 81 ? 2.957 -7.540 9.993 1.00 85.25 81 LYS A CA 1
ATOM 662 C C . LYS A 1 81 ? 2.919 -6.013 10.041 1.00 85.25 81 LYS A C 1
ATOM 664 O O . LYS A 1 81 ? 3.610 -5.420 10.865 1.00 85.25 81 LYS A O 1
ATOM 669 N N . THR A 1 82 ? 2.124 -5.383 9.183 1.00 82.75 82 THR A N 1
ATOM 670 C CA . THR A 1 82 ? 1.927 -3.933 9.159 1.00 82.75 82 THR A CA 1
ATOM 671 C C . THR A 1 82 ? 0.752 -3.519 10.041 1.00 82.75 82 THR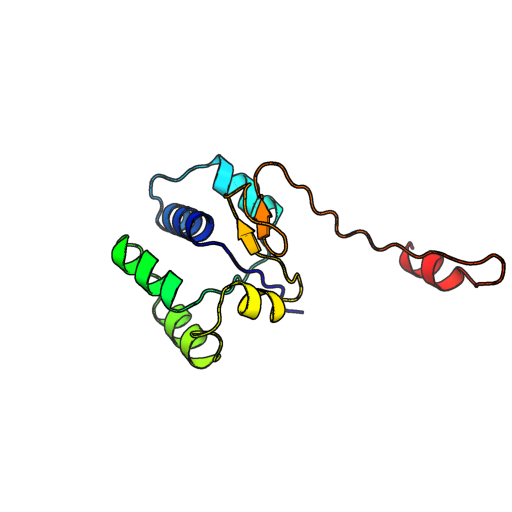 A C 1
ATOM 673 O O . THR A 1 82 ? -0.181 -4.291 10.262 1.00 82.75 82 THR A O 1
ATOM 676 N N . THR A 1 83 ? 0.760 -2.273 10.514 1.00 81.38 83 THR A N 1
ATOM 677 C CA . THR A 1 83 ? -0.345 -1.718 11.312 1.00 81.38 83 THR A CA 1
ATOM 678 C C . THR A 1 83 ? -1.656 -1.667 10.525 1.00 81.38 83 THR A C 1
ATOM 680 O O . THR A 1 83 ? -2.716 -1.897 11.098 1.00 81.38 83 THR A O 1
ATOM 683 N N . LEU A 1 84 ? -1.588 -1.374 9.220 1.00 78.44 84 LEU A N 1
ATOM 684 C CA . LEU A 1 84 ? -2.771 -1.177 8.379 1.00 78.44 84 LEU A CA 1
ATOM 685 C C . LEU A 1 84 ? -3.363 -2.490 7.854 1.00 78.44 84 LEU A C 1
ATOM 687 O O . LEU A 1 84 ? -4.543 -2.524 7.534 1.00 78.44 84 LEU A O 1
ATOM 691 N N . LYS A 1 85 ? -2.572 -3.569 7.783 1.00 88.00 85 LYS A N 1
ATOM 692 C CA . LYS A 1 85 ? -3.009 -4.899 7.313 1.00 88.00 85 LYS A CA 1
ATOM 693 C C . LYS A 1 85 ? -3.621 -4.927 5.906 1.00 88.00 85 LYS A C 1
ATOM 695 O O . LYS A 1 85 ? -4.350 -5.859 5.578 1.00 88.00 85 LYS A O 1
ATOM 700 N N . ILE A 1 86 ? -3.281 -3.945 5.074 1.00 88.19 86 ILE A N 1
ATOM 701 C CA . ILE A 1 86 ? -3.730 -3.821 3.682 1.00 88.19 86 ILE A CA 1
ATOM 702 C C . ILE A 1 86 ? -2.560 -3.929 2.703 1.00 88.19 86 ILE A C 1
ATOM 704 O O . ILE A 1 86 ? -1.401 -3.704 3.068 1.00 88.19 86 ILE A O 1
ATOM 708 N N . ILE A 1 87 ? -2.889 -4.240 1.453 1.00 91.38 87 ILE A N 1
ATOM 709 C CA . ILE A 1 87 ? -1.982 -4.230 0.305 1.00 91.38 87 ILE A CA 1
ATOM 710 C C . ILE A 1 87 ? -2.567 -3.281 -0.738 1.00 91.38 87 ILE A C 1
ATOM 712 O O . ILE A 1 87 ? -3.692 -3.488 -1.179 1.00 91.38 87 ILE A O 1
ATOM 716 N N . LEU A 1 88 ? -1.831 -2.254 -1.152 1.00 90.56 88 LEU A N 1
ATOM 717 C CA . LEU A 1 88 ? -2.297 -1.360 -2.216 1.00 90.56 88 LEU A CA 1
ATOM 718 C C . LEU A 1 88 ? -2.097 -2.029 -3.578 1.00 90.56 88 LEU A C 1
ATOM 720 O O . LEU A 1 88 ? -0.976 -2.417 -3.905 1.00 90.56 88 LEU A O 1
ATOM 724 N N . THR A 1 89 ? -3.165 -2.148 -4.367 1.00 91.88 89 THR A N 1
ATOM 725 C CA . THR A 1 89 ? -3.150 -2.783 -5.692 1.00 91.88 89 THR A CA 1
ATOM 726 C C . THR A 1 89 ? -3.828 -1.923 -6.754 1.00 91.88 89 THR A C 1
ATOM 728 O O . THR A 1 89 ? -4.697 -1.103 -6.462 1.00 91.88 89 THR A O 1
ATOM 731 N N . ASN A 1 90 ? -3.442 -2.135 -8.009 1.00 90.88 90 ASN A N 1
ATOM 732 C CA . ASN A 1 90 ? -4.122 -1.616 -9.191 1.00 90.88 90 ASN A CA 1
ATOM 733 C C . ASN A 1 90 ? -4.969 -2.706 -9.898 1.00 90.88 90 ASN A C 1
ATOM 735 O O . ASN A 1 90 ? -5.549 -2.452 -10.950 1.00 90.88 90 ASN A O 1
ATOM 739 N N . ASP A 1 91 ? -5.108 -3.895 -9.304 1.00 90.31 91 ASP A N 1
ATOM 740 C CA . ASP A 1 91 ? -5.978 -4.964 -9.799 1.00 90.31 91 ASP A CA 1
ATOM 741 C C . ASP A 1 91 ? -7.317 -4.968 -9.046 1.00 90.31 91 ASP A C 1
ATOM 743 O O . ASP A 1 91 ? -7.387 -5.291 -7.860 1.00 90.31 91 ASP A O 1
ATOM 747 N N . LYS A 1 92 ? -8.397 -4.626 -9.757 1.00 87.50 92 LYS A N 1
ATOM 748 C CA . LYS A 1 92 ? -9.762 -4.557 -9.210 1.00 87.50 92 LYS A CA 1
ATOM 749 C C . LYS A 1 92 ? -10.363 -5.935 -8.898 1.00 87.50 92 LYS A C 1
ATOM 751 O O . LYS A 1 92 ? -11.379 -6.012 -8.216 1.00 87.50 92 LYS A O 1
ATOM 756 N N . ASN A 1 93 ? -9.766 -7.022 -9.391 1.00 89.50 93 ASN A N 1
ATOM 757 C CA . ASN A 1 93 ? -10.274 -8.378 -9.171 1.00 89.50 93 ASN A CA 1
ATOM 758 C C . ASN A 1 93 ? -9.763 -9.003 -7.867 1.00 89.50 93 ASN A C 1
ATOM 760 O O . ASN A 1 93 ? -10.233 -10.074 -7.475 1.00 89.50 93 ASN A O 1
ATOM 764 N N . LYS A 1 94 ? -8.797 -8.369 -7.193 1.00 88.19 94 LYS A N 1
ATOM 765 C CA . LYS A 1 94 ? -8.268 -8.869 -5.923 1.00 88.19 94 LYS A CA 1
ATOM 766 C C . LYS A 1 94 ? -9.189 -8.478 -4.774 1.00 88.19 94 LYS A C 1
ATOM 768 O O . LYS A 1 94 ? -9.575 -7.325 -4.628 1.00 88.19 94 LYS A O 1
ATOM 773 N N . SER A 1 95 ? -9.514 -9.452 -3.932 1.00 87.12 95 SER A N 1
ATOM 774 C CA . SER A 1 95 ? -10.284 -9.236 -2.707 1.00 87.12 95 SER A CA 1
ATOM 775 C C . SER A 1 95 ? -9.391 -8.800 -1.544 1.00 87.12 95 SER A C 1
ATOM 777 O O . SER A 1 95 ? -8.174 -8.972 -1.584 1.00 87.12 95 SER A O 1
ATOM 779 N N . PHE A 1 96 ? -9.995 -8.329 -0.450 1.00 81.88 96 PHE A N 1
ATOM 780 C CA . PHE A 1 96 ? -9.296 -8.041 0.809 1.00 81.88 96 PHE A CA 1
ATOM 781 C C . PHE A 1 96 ? -8.293 -9.162 1.184 1.00 81.88 96 PHE A C 1
ATOM 783 O O . PHE A 1 96 ? -8.661 -10.339 1.105 1.00 81.88 96 PHE A O 1
ATOM 790 N N . PRO A 1 97 ? -7.038 -8.851 1.584 1.00 88.81 97 PRO A N 1
ATOM 791 C CA . PRO A 1 97 ? -6.517 -7.563 2.072 1.00 88.81 97 PRO A CA 1
ATOM 792 C C . PRO A 1 97 ? -6.028 -6.582 0.994 1.00 88.81 97 PRO A C 1
ATOM 794 O O . PRO A 1 97 ? -5.395 -5.581 1.330 1.00 88.81 97 PRO A O 1
ATOM 797 N N . TYR A 1 98 ? -6.283 -6.859 -0.283 1.00 90.44 98 TYR A N 1
ATOM 798 C CA . TYR A 1 98 ? -5.944 -5.955 -1.374 1.00 90.44 98 TYR A CA 1
ATOM 799 C C . TYR A 1 98 ? -6.952 -4.802 -1.458 1.00 90.44 98 TYR A C 1
ATOM 801 O O . TYR A 1 98 ? -8.156 -5.034 -1.400 1.00 90.44 98 TYR A O 1
ATOM 809 N N . LEU A 1 99 ? -6.443 -3.573 -1.555 1.00 89.00 99 LEU A N 1
ATOM 810 C CA . LEU A 1 99 ? -7.208 -2.339 -1.698 1.00 89.00 99 LEU A CA 1
ATOM 811 C C . LEU A 1 99 ? -6.913 -1.726 -3.065 1.00 89.00 99 LEU A C 1
ATOM 813 O O . LEU A 1 99 ? -5.764 -1.376 -3.357 1.00 89.00 99 LEU A O 1
ATOM 817 N N . TYR A 1 100 ? -7.950 -1.573 -3.878 1.00 89.94 100 TYR A N 1
ATOM 818 C CA . TYR A 1 100 ? -7.840 -1.014 -5.213 1.00 89.94 100 TYR A CA 1
ATOM 819 C C . TYR A 1 100 ? -7.676 0.510 -5.168 1.00 89.94 100 TYR A C 1
ATOM 821 O O . TYR A 1 100 ? -8.595 1.257 -4.833 1.00 89.94 100 TYR A O 1
ATOM 829 N N . ILE A 1 101 ? -6.493 0.991 -5.552 1.00 86.75 101 ILE A N 1
ATOM 830 C CA . ILE A 1 101 ? -6.077 2.383 -5.324 1.00 86.75 101 ILE A CA 1
ATOM 831 C C . ILE A 1 101 ? -6.888 3.435 -6.097 1.00 86.75 101 ILE A C 1
ATOM 833 O O . ILE A 1 101 ? -6.874 4.598 -5.698 1.00 86.75 101 ILE A O 1
ATOM 837 N N . LYS A 1 102 ? -7.553 3.074 -7.205 1.00 82.25 102 LYS A N 1
ATOM 838 C CA . LYS A 1 102 ? -8.207 4.055 -8.094 1.00 82.25 102 LYS A CA 1
ATOM 839 C C . LYS A 1 102 ? -9.629 4.422 -7.658 1.00 82.25 102 LYS A C 1
ATOM 841 O O . LYS A 1 102 ? -9.978 5.595 -7.743 1.00 82.25 102 LYS A O 1
ATOM 846 N N . ASP A 1 103 ? -10.409 3.463 -7.158 1.00 71.12 103 ASP A N 1
ATOM 847 C CA . ASP A 1 103 ? -11.832 3.680 -6.836 1.00 71.12 103 ASP A CA 1
ATOM 848 C C . ASP A 1 103 ? -12.174 3.492 -5.351 1.00 71.12 103 ASP A C 1
ATOM 850 O O . ASP A 1 103 ? -13.181 4.030 -4.885 1.00 71.12 103 ASP A O 1
ATOM 854 N N . GLU A 1 104 ? -11.385 2.733 -4.585 1.00 65.12 104 GLU A N 1
ATOM 855 C CA . GLU A 1 104 ? -11.755 2.397 -3.208 1.00 65.12 104 GLU A CA 1
ATOM 856 C C . GLU A 1 104 ? -11.245 3.460 -2.235 1.00 65.12 104 GLU A C 1
ATOM 858 O O . GLU A 1 104 ? -10.056 3.773 -2.204 1.00 65.12 104 GLU A O 1
ATOM 863 N N . LYS A 1 105 ? -12.154 4.015 -1.423 1.00 64.06 105 LYS A N 1
ATOM 864 C CA . LYS A 1 105 ? -11.838 4.886 -0.285 1.00 64.06 105 LYS A CA 1
ATOM 865 C C . LYS A 1 105 ? -11.926 4.069 0.999 1.00 64.06 105 LYS A C 1
ATOM 867 O O . LYS A 1 105 ? -13.023 3.717 1.422 1.00 64.06 105 LYS A O 1
ATOM 872 N N . ILE A 1 106 ? -10.787 3.791 1.634 1.00 63.47 106 ILE A N 1
ATOM 873 C CA . ILE A 1 106 ? -10.778 3.370 3.040 1.00 63.47 106 ILE A CA 1
ATOM 874 C C . ILE A 1 106 ? -10.737 4.619 3.912 1.00 63.47 106 ILE A C 1
ATOM 876 O O . ILE A 1 106 ? -9.772 5.384 3.895 1.00 63.47 106 ILE A O 1
ATOM 880 N N . GLU A 1 107 ? -11.789 4.796 4.701 1.00 60.44 107 GLU A N 1
ATOM 881 C CA . GLU A 1 107 ? -11.820 5.752 5.798 1.00 60.44 107 GLU A CA 1
ATOM 882 C C . GLU A 1 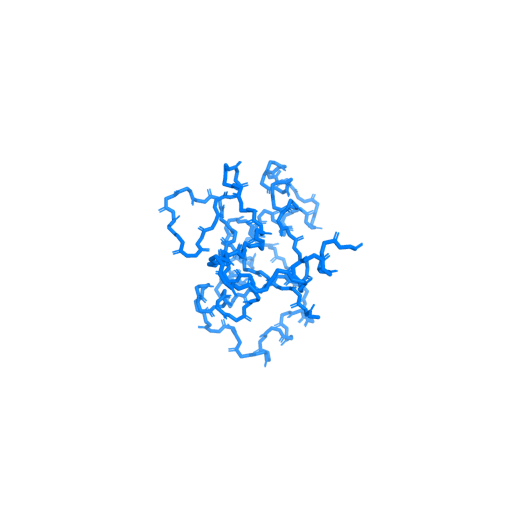107 ? -11.432 5.033 7.095 1.00 60.44 107 GLU A C 1
ATOM 884 O O . GLU A 1 107 ? -12.034 4.027 7.474 1.00 60.44 107 GLU A O 1
ATOM 889 N N . ASN A 1 108 ? -10.417 5.545 7.795 1.00 57.69 108 ASN A N 1
ATOM 890 C CA . ASN A 1 108 ? -10.080 5.082 9.141 1.00 57.69 108 ASN A CA 1
ATOM 891 C C . ASN A 1 108 ? -11.054 5.714 10.141 1.00 57.69 108 ASN A C 1
ATOM 893 O O . ASN A 1 108 ? -10.746 6.716 10.785 1.00 57.69 108 ASN A O 1
ATOM 897 N N . ASN A 1 109 ? -12.244 5.133 10.246 1.00 69.31 109 ASN A N 1
ATOM 898 C CA . ASN A 1 109 ? -13.284 5.620 11.140 1.00 69.31 109 ASN A CA 1
ATOM 899 C C . ASN A 1 109 ? -13.162 4.951 12.514 1.00 69.31 109 ASN A C 1
ATOM 901 O O . ASN A 1 109 ? -13.309 3.736 12.648 1.00 69.31 109 ASN A O 1
ATOM 905 N N . LEU A 1 110 ? -12.920 5.753 13.554 1.00 63.22 110 LEU A N 1
ATOM 906 C CA . LEU A 1 110 ? -13.064 5.304 14.935 1.00 63.22 110 LEU A CA 1
ATOM 907 C C . LEU A 1 110 ? -14.548 5.412 15.311 1.00 63.22 110 LEU A C 1
ATOM 909 O O . LEU A 1 110 ? -15.065 6.509 15.509 1.00 63.22 110 LEU A O 1
ATOM 913 N N . CYS A 1 111 ? -15.250 4.281 15.376 1.00 68.94 111 CYS A N 1
ATOM 914 C CA . CYS A 1 111 ? -16.660 4.244 15.758 1.00 68.94 111 CYS A CA 1
ATOM 915 C C . CYS A 1 111 ? -16.821 3.587 17.131 1.00 68.94 111 CYS A C 1
ATOM 917 O O . CYS A 1 111 ? -16.214 2.554 17.411 1.00 68.94 111 CYS A O 1
ATOM 919 N N . ALA A 1 112 ? -17.662 4.171 17.981 1.00 70.50 112 ALA A N 1
ATOM 920 C CA . ALA A 1 112 ? -18.039 3.600 19.265 1.00 70.50 112 ALA A CA 1
ATOM 921 C C . ALA A 1 112 ? -19.567 3.577 19.375 1.00 70.50 112 ALA A C 1
ATOM 923 O O . ALA A 1 112 ? -20.235 4.587 19.157 1.00 70.50 112 ALA A O 1
ATOM 924 N N . THR A 1 113 ? -20.120 2.409 19.703 1.00 77.00 113 THR A N 1
ATOM 925 C CA . THR A 1 113 ? -21.555 2.229 19.950 1.00 77.00 113 THR A CA 1
ATOM 926 C C . THR A 1 113 ? -21.779 2.112 21.449 1.00 77.00 113 THR A C 1
ATOM 928 O O . THR A 1 113 ? -21.149 1.280 22.092 1.00 77.00 113 THR A O 1
ATOM 931 N N . PHE A 1 114 ? -22.684 2.928 21.992 1.00 79.31 114 PHE A N 1
ATOM 932 C CA . PHE A 1 114 ? -22.973 2.982 23.426 1.00 79.31 114 PHE A CA 1
ATOM 933 C C . PHE A 1 114 ? -24.414 2.570 23.694 1.00 79.31 114 PHE A C 1
ATOM 935 O O . PHE A 1 114 ? -25.350 3.180 23.165 1.00 79.31 114 PHE A O 1
ATOM 942 N N . LYS A 1 115 ? -24.608 1.587 24.572 1.00 84.38 115 LYS A N 1
ATOM 943 C CA . LYS A 1 115 ? -25.926 1.241 25.114 1.00 84.38 115 LYS A CA 1
ATOM 944 C C . LYS A 1 115 ? -26.442 2.365 26.015 1.00 84.38 115 LYS A C 1
ATOM 946 O O . LYS A 1 115 ? -25.700 3.239 26.460 1.00 84.38 115 LYS A O 1
ATOM 951 N N . GLN A 1 116 ? -27.742 2.345 26.316 1.00 81.50 116 GLN A N 1
ATOM 952 C CA . GLN A 1 116 ? -28.415 3.433 27.041 1.00 81.50 116 GLN A CA 1
ATOM 953 C C . GLN A 1 116 ? -27.775 3.765 28.405 1.00 81.50 116 GLN A C 1
ATOM 955 O O . GLN A 1 116 ? -27.833 4.913 28.830 1.00 81.50 116 GLN A O 1
ATOM 960 N N . LYS A 1 117 ? -27.131 2.789 29.060 1.00 87.88 117 LYS A N 1
ATOM 961 C CA . LYS A 1 117 ? -26.502 2.933 30.385 1.00 87.88 117 LYS A CA 1
ATOM 962 C C . LYS A 1 117 ? -24.971 3.063 30.362 1.00 87.88 117 LYS A C 1
ATOM 964 O O . LYS A 1 117 ? -24.367 3.104 31.426 1.00 87.88 117 LYS A O 1
ATOM 969 N N . GLU A 1 118 ? -24.333 3.097 29.192 1.00 86.44 118 GLU A N 1
ATOM 970 C CA . GLU A 1 118 ? -22.874 3.245 29.107 1.00 86.44 118 GLU A CA 1
ATOM 971 C C . GLU A 1 118 ? -22.467 4.724 29.120 1.00 86.44 118 GLU A C 1
ATOM 973 O O . GLU A 1 118 ? -23.054 5.549 28.411 1.00 86.44 118 GLU A O 1
ATOM 978 N N . SER A 1 119 ? -21.457 5.054 29.935 1.00 84.06 119 SER A N 1
ATOM 979 C CA . SER A 1 119 ? -20.883 6.404 29.975 1.00 84.06 119 SER A CA 1
ATOM 980 C C . SER A 1 119 ? -20.202 6.731 28.644 1.00 84.06 119 SER A C 1
ATOM 982 O O . SER A 1 119 ? -19.495 5.906 28.065 1.00 84.06 119 SER A O 1
ATOM 984 N N . ARG A 1 120 ? -20.414 7.965 28.175 1.00 86.75 120 ARG A N 1
ATOM 985 C CA . ARG A 1 120 ? -19.825 8.525 26.947 1.00 86.75 120 ARG A CA 1
ATOM 986 C C . ARG A 1 120 ? -18.696 9.518 27.238 1.00 86.75 120 ARG A C 1
ATOM 988 O O . ARG A 1 120 ? -18.166 10.114 26.308 1.00 86.75 120 ARG A O 1
ATOM 995 N N . GLU A 1 121 ? -18.310 9.690 28.503 1.00 88.25 121 GLU A N 1
ATOM 996 C CA . GLU A 1 121 ? -17.344 10.713 28.941 1.00 88.25 121 GLU A CA 1
ATOM 997 C C . GLU A 1 121 ? -16.008 10.603 28.202 1.00 88.25 121 GLU A C 1
ATOM 999 O O . GLU A 1 121 ? -15.563 11.580 27.614 1.00 88.25 121 GLU A O 1
ATOM 1004 N N . LYS A 1 122 ? -15.435 9.397 28.098 1.00 79.50 122 LYS A N 1
ATOM 1005 C CA . LYS A 1 122 ? -14.182 9.183 27.354 1.00 79.50 122 LYS A CA 1
ATOM 1006 C C . LYS A 1 122 ? -14.288 9.465 25.856 1.00 79.50 122 LYS A C 1
ATOM 1008 O O . LYS A 1 122 ? -13.304 9.864 25.245 1.00 79.50 122 LYS A O 1
ATOM 1013 N N . ALA A 1 123 ? -15.457 9.245 25.250 1.00 78.62 123 ALA A N 1
ATOM 1014 C CA . ALA A 1 123 ? -15.658 9.615 23.851 1.00 78.62 123 ALA A CA 1
ATOM 1015 C C . ALA A 1 123 ? -15.661 11.139 23.706 1.00 78.62 123 ALA A C 1
ATOM 1017 O O . ALA A 1 123 ? -14.997 11.663 22.821 1.00 78.62 123 ALA A O 1
ATOM 1018 N N . PHE A 1 124 ? -16.339 11.854 24.609 1.00 81.25 124 PHE A N 1
ATOM 1019 C CA . PHE A 1 124 ? -16.304 13.316 24.633 1.00 81.25 124 PHE A CA 1
ATOM 1020 C C . PHE A 1 124 ? -14.905 13.877 24.921 1.00 81.25 124 PHE A C 1
ATOM 1022 O O . PHE A 1 124 ? -14.535 14.880 24.321 1.00 81.25 124 PHE A O 1
ATOM 1029 N N . GLU A 1 125 ? -14.118 13.236 25.789 1.00 84.56 125 GLU A N 1
ATOM 1030 C CA . GLU A 1 125 ? -12.709 13.586 26.017 1.00 84.56 125 GLU A CA 1
ATOM 1031 C C . GLU A 1 125 ? -11.853 13.384 24.764 1.00 84.56 125 GLU A C 1
ATOM 1033 O O . GLU A 1 125 ? -11.016 14.225 24.467 1.00 84.56 125 GLU A O 1
ATOM 1038 N N . TYR A 1 126 ? -12.073 12.300 24.014 1.00 71.25 126 TYR A N 1
ATOM 1039 C CA . TYR A 1 126 ? -11.344 12.014 22.775 1.00 71.25 126 TYR A CA 1
ATOM 1040 C C . TYR A 1 126 ? -11.630 13.026 21.649 1.00 71.25 126 TYR A C 1
ATOM 1042 O O . TYR A 1 126 ? -10.765 13.254 20.809 1.00 71.25 126 TYR A O 1
ATOM 1050 N N . PHE A 1 127 ? -12.832 13.616 21.614 1.00 64.88 127 PHE A N 1
ATOM 1051 C CA . PHE A 1 127 ? -13.242 14.604 20.602 1.00 64.88 127 PHE A CA 1
ATOM 1052 C C . PHE A 1 127 ? -12.964 16.070 20.985 1.00 64.88 127 PHE A C 1
ATOM 1054 O O . PHE A 1 127 ? -13.297 16.962 20.203 1.00 64.88 127 PHE A O 1
ATOM 1061 N N . LYS A 1 128 ? -12.401 16.330 22.169 1.00 56.16 128 LYS A N 1
ATOM 1062 C CA . LYS A 1 128 ? -11.907 17.656 22.570 1.00 56.16 128 LYS A CA 1
ATOM 1063 C C . LYS A 1 128 ? -10.480 17.877 22.086 1.00 56.16 128 LYS A C 1
ATOM 1065 O O . LYS A 1 128 ? -10.193 19.035 21.715 1.00 56.16 128 LYS A O 1
#

Foldseek 3Di:
DQAEAEEDLLLVLLVLCVVVVHDHDPLSVVLCVVVDDPDYADAQVSCVVCVVVVRDDDPVVVVVNVVVVCRPPDRQRVLVVGPLSAYEDCDPPDDPSYDNSNPDDDDPDDDDDDDPPDDCVVVVVVVD

pLDDT: mean 81.56, std 9.09, range [46.31, 92.62]